Protein AF-A0A4R4PHJ1-F1 (afdb_monomer)

Mean predicted aligned error: 11.11 Å

Foldseek 3Di:
DDDQQDQDQKDDLVSLCVNQVHDSVVSVVCVVVVPLVQDAAPDADPVGGMHGSVRGVVSSVVSNCLVPPAQAADALVLLVVLLVLLVQLLVLLPDVVRPVVSNVVSLVVNCVCVVVLVSHHPDQLSVLSCLQSVLSVDDCPDSVVSSVSSVVSNVSSVVNNVVSVVRDPDPPPPD

Nearest PDB structures (foldseek):
  5tpt-assembly1_B  TM=2.764E-01  e=2.621E+00  Homo sapiens
  5tpt-assembly1_A  TM=2.927E-01  e=3.382E+00  Homo sapiens
  3q7l-assembly1_B  TM=3.434E-01  e=6.238E+00  Homo sapiens
  3umh-assembly1_A  TM=3.337E-01  e=8.050E+00  Homo sapiens

Radius of gyration: 21.19 Å; Cα contacts (8 Å, |Δi|>4): 180; chains: 1; bounding box: 45×60×48 Å

Structure (mmCIF, N/CA/C/O backbone):
data_AF-A0A4R4PHJ1-F1
#
_entry.id   AF-A0A4R4PHJ1-F1
#
loop_
_atom_site.group_PDB
_atom_site.id
_atom_site.type_symbol
_atom_site.label_atom_id
_atom_site.label_alt_id
_atom_site.label_comp_id
_atom_site.label_asym_id
_atom_site.label_entity_id
_atom_site.label_seq_id
_atom_site.pdbx_PDB_ins_code
_atom_site.Cartn_x
_atom_site.Cartn_y
_atom_site.Cartn_z
_atom_site.occupancy
_atom_site.B_iso_or_equiv
_atom_site.auth_seq_id
_atom_site.auth_comp_id
_atom_site.auth_asym_id
_atom_site.auth_atom_id
_atom_site.pdbx_PDB_model_num
ATOM 1 N N . MET A 1 1 ? 24.457 7.424 -19.759 1.00 34.41 1 MET A N 1
ATOM 2 C CA . MET A 1 1 ? 24.159 6.355 -20.739 1.00 34.41 1 MET A CA 1
ATOM 3 C C . MET A 1 1 ? 24.330 5.024 -20.020 1.00 34.41 1 MET A C 1
ATOM 5 O O . MET A 1 1 ? 25.450 4.547 -19.904 1.00 34.41 1 MET A O 1
ATOM 9 N N . GLY A 1 2 ? 23.266 4.514 -19.390 1.00 39.88 2 GLY A N 1
ATOM 10 C CA . GLY A 1 2 ? 23.331 3.259 -18.633 1.00 39.88 2 GLY A CA 1
ATOM 11 C C . GLY A 1 2 ? 23.575 2.091 -19.583 1.00 39.88 2 GLY A C 1
ATOM 12 O O . GLY A 1 2 ? 22.923 2.010 -20.623 1.00 39.88 2 GLY A O 1
ATOM 13 N N . ALA A 1 3 ? 24.547 1.236 -19.264 1.00 44.84 3 ALA A N 1
ATOM 14 C CA . ALA A 1 3 ? 24.883 0.069 -20.066 1.00 44.84 3 ALA A CA 1
ATOM 15 C C . ALA A 1 3 ? 23.624 -0.779 -20.292 1.00 44.84 3 ALA A C 1
ATOM 17 O O . ALA A 1 3 ? 23.015 -1.273 -19.343 1.00 44.84 3 ALA A O 1
ATOM 18 N N . ARG A 1 4 ? 23.213 -0.932 -21.554 1.00 56.34 4 ARG A N 1
ATOM 19 C CA . ARG A 1 4 ? 22.193 -1.907 -21.938 1.00 56.34 4 ARG A CA 1
ATOM 20 C C . ARG A 1 4 ? 22.749 -3.271 -21.536 1.00 56.34 4 ARG A C 1
ATOM 22 O O . ARG A 1 4 ? 23.752 -3.688 -22.106 1.00 56.34 4 ARG A O 1
ATOM 29 N N . ALA A 1 5 ? 22.165 -3.899 -20.514 1.00 64.69 5 ALA A N 1
ATOM 30 C CA . ALA A 1 5 ? 22.606 -5.212 -20.054 1.00 64.69 5 ALA A CA 1
ATOM 31 C C . ALA A 1 5 ? 22.685 -6.155 -21.263 1.00 64.69 5 ALA A C 1
ATOM 33 O O . ALA A 1 5 ? 21.735 -6.223 -22.048 1.00 64.69 5 ALA A O 1
ATOM 34 N N . GLU A 1 6 ? 23.832 -6.811 -21.451 1.00 78.19 6 GLU A N 1
ATOM 35 C CA . GLU A 1 6 ? 24.031 -7.729 -22.570 1.00 78.19 6 GLU A CA 1
ATOM 36 C C . GLU A 1 6 ? 22.943 -8.808 -22.548 1.00 78.19 6 GLU A C 1
ATOM 38 O O . GLU A 1 6 ? 22.677 -9.426 -21.512 1.00 78.19 6 GLU A O 1
ATOM 43 N N . ARG A 1 7 ? 22.290 -8.997 -23.698 1.00 86.00 7 ARG A N 1
ATOM 44 C CA . ARG A 1 7 ? 21.283 -10.042 -23.896 1.00 86.00 7 ARG A CA 1
ATOM 45 C C . ARG A 1 7 ? 21.944 -11.413 -23.811 1.00 86.00 7 ARG A C 1
ATOM 47 O O . ARG A 1 7 ? 23.040 -11.600 -24.341 1.00 86.00 7 ARG A O 1
ATOM 54 N N . LYS A 1 8 ? 21.297 -12.363 -23.135 1.00 89.81 8 LYS A N 1
ATOM 55 C CA . LYS A 1 8 ? 21.873 -13.682 -22.835 1.00 89.81 8 LYS A CA 1
ATOM 56 C C . LYS A 1 8 ? 21.024 -14.790 -23.439 1.00 89.81 8 LYS A C 1
ATOM 58 O O . LYS A 1 8 ? 19.801 -14.739 -23.435 1.00 89.81 8 LYS A O 1
ATOM 63 N N . ALA A 1 9 ? 21.678 -15.857 -23.896 1.00 91.88 9 ALA A N 1
ATOM 64 C CA . ALA A 1 9 ? 20.970 -17.041 -24.383 1.00 91.88 9 ALA A CA 1
ATOM 65 C C . ALA A 1 9 ? 20.122 -17.699 -23.280 1.00 91.88 9 ALA A C 1
ATOM 67 O O . ALA A 1 9 ? 19.031 -18.201 -23.555 1.00 91.88 9 ALA A O 1
ATOM 68 N N . PHE A 1 10 ? 20.608 -17.653 -22.035 1.00 94.69 10 PHE A N 1
ATOM 69 C CA . PHE A 1 10 ? 19.916 -18.173 -20.866 1.00 94.69 10 PHE A CA 1
ATOM 70 C C . PHE A 1 10 ? 20.051 -17.246 -19.663 1.00 94.69 10 PHE A C 1
ATOM 72 O O . PHE A 1 10 ? 21.056 -16.550 -19.500 1.00 94.69 10 PHE A O 1
ATOM 79 N N . TYR A 1 11 ? 19.044 -17.299 -18.802 1.00 96.12 11 TYR A N 1
ATOM 80 C CA . TYR A 1 11 ? 18.954 -16.533 -17.572 1.00 96.12 11 TYR A CA 1
ATOM 81 C C . TYR A 1 11 ? 18.610 -17.457 -16.407 1.00 96.12 11 TYR A C 1
ATOM 83 O O . TYR A 1 11 ? 17.688 -18.263 -16.511 1.00 96.12 11 TYR A O 1
ATOM 91 N N . GLY A 1 12 ? 19.312 -17.310 -15.288 1.00 95.06 12 GLY A N 1
ATOM 92 C CA . GLY A 1 12 ? 18.849 -17.735 -13.975 1.00 95.06 12 GLY A CA 1
ATOM 93 C C . GLY A 1 12 ? 18.378 -16.533 -13.153 1.00 95.06 12 GLY A C 1
ATOM 94 O O . GLY A 1 12 ? 18.331 -15.392 -13.617 1.00 95.06 12 GLY A O 1
ATOM 95 N N . ILE A 1 13 ? 18.046 -16.774 -11.883 1.00 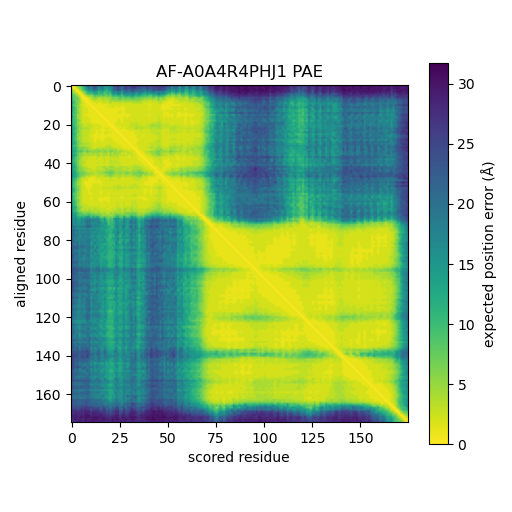94.88 13 ILE A N 1
ATOM 96 C CA . ILE A 1 13 ? 17.586 -15.723 -10.957 1.00 94.88 13 ILE A CA 1
ATOM 97 C C . ILE A 1 13 ? 18.620 -14.598 -10.803 1.00 94.88 13 ILE A C 1
ATOM 99 O O . ILE A 1 13 ? 18.244 -13.433 -10.680 1.00 94.88 13 ILE A O 1
ATOM 103 N N . ALA A 1 14 ? 19.912 -14.938 -10.799 1.00 94.06 14 ALA A N 1
ATOM 104 C CA . ALA A 1 14 ? 20.994 -13.969 -10.677 1.00 94.06 14 ALA A CA 1
ATOM 105 C C . ALA A 1 14 ? 21.034 -13.026 -11.882 1.00 94.06 14 ALA A C 1
ATOM 107 O O . ALA A 1 14 ? 21.040 -11.814 -11.710 1.00 94.06 14 ALA A O 1
ATOM 108 N N . GLU A 1 15 ? 20.980 -13.580 -13.089 1.00 94.81 15 GLU A N 1
ATOM 109 C CA . GLU A 1 15 ? 21.043 -12.814 -14.327 1.00 94.81 15 GLU A CA 1
ATOM 110 C C . GLU A 1 15 ? 19.805 -11.937 -14.515 1.00 94.81 15 GLU A C 1
ATOM 112 O O . GLU A 1 15 ? 19.929 -10.817 -15.002 1.00 94.81 15 GLU A O 1
ATOM 117 N N . ILE A 1 16 ? 18.624 -12.415 -14.107 1.00 93.81 16 ILE A N 1
ATOM 118 C CA . ILE A 1 16 ? 17.392 -11.614 -14.111 1.00 93.81 16 ILE A CA 1
ATOM 119 C C . ILE A 1 16 ? 17.515 -10.448 -13.125 1.00 93.81 16 ILE A C 1
ATOM 121 O O . ILE A 1 16 ? 17.176 -9.314 -13.462 1.00 93.81 16 ILE A O 1
ATOM 125 N N . ALA A 1 17 ? 18.010 -10.715 -11.915 1.00 92.06 17 ALA A N 1
ATOM 126 C CA . ALA A 1 17 ? 18.211 -9.692 -10.896 1.00 92.06 17 ALA A CA 1
ATOM 127 C C . ALA A 1 17 ? 19.202 -8.621 -11.368 1.00 92.06 17 ALA A C 1
ATOM 129 O O . ALA A 1 17 ? 18.893 -7.435 -11.285 1.00 92.06 17 ALA A O 1
ATOM 130 N N . ASP A 1 18 ? 20.330 -9.032 -11.947 1.00 91.81 18 ASP A N 1
ATOM 131 C CA . ASP A 1 18 ? 21.336 -8.122 -12.492 1.00 91.81 18 ASP A CA 1
ATOM 132 C C . ASP A 1 18 ? 20.770 -7.322 -13.679 1.00 91.81 18 ASP A C 1
ATOM 134 O O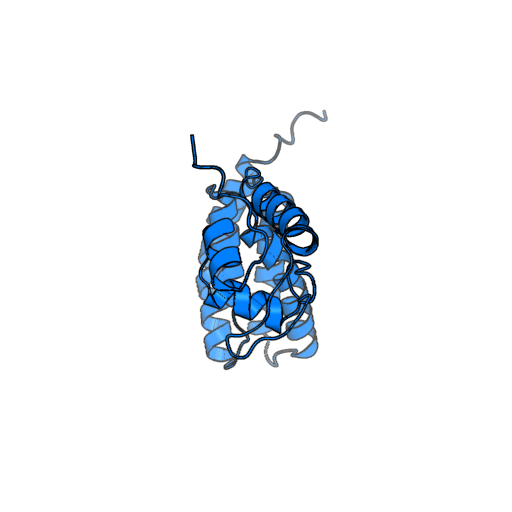 . ASP A 1 18 ? 20.944 -6.105 -13.747 1.00 91.81 18 ASP A O 1
ATOM 138 N N . ALA A 1 19 ? 20.019 -7.967 -14.581 1.00 91.19 19 ALA A N 1
ATOM 139 C CA . ALA A 1 19 ? 19.393 -7.298 -15.720 1.00 91.19 19 ALA A CA 1
ATOM 140 C C . ALA A 1 19 ? 18.376 -6.232 -15.287 1.00 91.19 19 ALA A C 1
ATOM 142 O O . ALA A 1 19 ? 18.274 -5.200 -15.950 1.00 91.19 19 ALA A O 1
ATOM 143 N N . LEU A 1 20 ? 17.645 -6.473 -14.197 1.00 88.44 20 LEU A N 1
ATOM 144 C CA . LEU A 1 20 ? 16.666 -5.545 -13.631 1.00 88.44 20 LEU A CA 1
ATOM 145 C C . LEU A 1 20 ? 17.275 -4.579 -12.598 1.00 88.44 20 LEU A C 1
ATOM 147 O O . LEU A 1 20 ? 16.581 -3.674 -12.147 1.00 88.44 20 LEU A O 1
ATOM 151 N N . GLY A 1 21 ? 18.534 -4.740 -12.184 1.00 87.88 21 GLY A N 1
ATOM 152 C CA . GLY A 1 21 ? 19.101 -3.974 -11.067 1.00 87.88 21 GLY A CA 1
ATOM 153 C C . GLY A 1 21 ? 18.350 -4.201 -9.744 1.00 87.88 21 GLY A C 1
ATOM 154 O O . GLY A 1 21 ? 18.112 -3.259 -8.991 1.00 87.88 21 GLY A O 1
ATOM 155 N N . LEU A 1 22 ? 17.907 -5.435 -9.490 1.00 88.25 22 LEU A N 1
ATOM 156 C CA . LEU A 1 22 ? 17.152 -5.851 -8.305 1.00 88.25 22 LEU A CA 1
ATOM 157 C C . LEU A 1 22 ? 17.954 -6.834 -7.445 1.00 88.25 22 LEU A C 1
ATOM 159 O O . LEU A 1 22 ? 18.958 -7.402 -7.862 1.00 88.25 22 LEU A O 1
ATOM 163 N N . ASN A 1 23 ? 17.472 -7.094 -6.229 1.00 88.81 23 ASN A N 1
ATOM 164 C CA . ASN A 1 23 ? 18.021 -8.146 -5.376 1.00 88.81 23 ASN A CA 1
ATOM 165 C C . ASN A 1 23 ? 17.532 -9.538 -5.833 1.00 88.81 23 ASN A C 1
ATOM 167 O O . ASN A 1 23 ? 16.340 -9.747 -6.065 1.00 88.81 23 ASN A O 1
ATOM 171 N N . ARG A 1 24 ? 18.431 -10.530 -5.869 1.00 91.19 24 ARG A N 1
ATOM 172 C CA . ARG A 1 24 ? 18.131 -11.944 -6.179 1.00 91.19 24 ARG A CA 1
ATOM 173 C C . ARG A 1 24 ? 17.013 -12.534 -5.310 1.00 91.19 24 ARG A C 1
ATOM 175 O O . ARG A 1 24 ? 16.176 -13.292 -5.803 1.00 91.19 24 ARG A O 1
ATOM 182 N N . GLN A 1 25 ? 16.959 -12.170 -4.026 1.00 90.12 25 GLN A N 1
ATOM 183 C CA . GLN A 1 25 ? 15.900 -12.609 -3.107 1.00 90.12 25 GLN A CA 1
ATOM 184 C C . GLN A 1 25 ? 14.518 -12.089 -3.526 1.00 90.12 25 GLN A C 1
ATOM 186 O O . GLN A 1 25 ? 13.527 -12.806 -3.389 1.00 90.12 25 GLN A O 1
ATOM 191 N N . LEU A 1 26 ? 14.453 -10.876 -4.083 1.00 85.62 26 LEU A N 1
ATOM 192 C CA . LEU A 1 26 ? 13.210 -10.283 -4.571 1.00 85.62 26 LEU A CA 1
ATOM 193 C C . LEU A 1 26 ? 12.693 -11.030 -5.804 1.00 85.62 26 LEU A C 1
ATOM 195 O O . LEU A 1 26 ? 11.538 -11.447 -5.818 1.00 85.62 26 LEU A O 1
ATOM 199 N N . VAL A 1 27 ? 13.561 -11.293 -6.786 1.00 89.25 27 VAL A N 1
ATOM 200 C CA . VAL A 1 27 ? 13.204 -12.075 -7.986 1.00 89.25 27 VAL A CA 1
ATOM 201 C C . VAL A 1 27 ? 12.764 -13.497 -7.605 1.00 89.25 27 VAL A C 1
ATOM 203 O O . VAL A 1 27 ? 11.785 -14.022 -8.135 1.00 89.25 27 VAL A O 1
ATOM 206 N N . THR A 1 28 ? 13.416 -14.098 -6.605 1.00 90.31 28 THR A N 1
ATOM 207 C CA . THR A 1 28 ? 13.016 -15.402 -6.047 1.00 90.31 28 THR A CA 1
ATOM 208 C C . THR A 1 28 ? 11.615 -15.349 -5.431 1.00 90.31 28 THR A C 1
ATOM 210 O O . THR A 1 28 ? 10.800 -16.250 -5.643 1.00 90.31 28 THR A O 1
ATOM 213 N N . ALA A 1 29 ? 11.312 -14.292 -4.674 1.00 86.00 29 ALA A N 1
ATOM 214 C CA . ALA A 1 29 ? 9.998 -14.093 -4.077 1.00 86.00 29 ALA A CA 1
ATOM 215 C C . ALA A 1 29 ? 8.914 -13.870 -5.142 1.00 86.00 29 ALA A C 1
ATOM 217 O O . ALA A 1 29 ? 7.825 -14.431 -5.008 1.00 86.00 29 ALA A O 1
ATOM 218 N N . TRP A 1 30 ? 9.212 -13.112 -6.203 1.00 89.56 30 TRP A N 1
ATOM 219 C CA . TRP A 1 30 ? 8.298 -12.904 -7.329 1.00 89.56 30 TRP A CA 1
ATOM 220 C C . TRP A 1 30 ? 7.959 -14.210 -8.032 1.00 89.56 30 TRP A C 1
ATOM 222 O O . TRP A 1 30 ? 6.778 -14.515 -8.191 1.00 89.56 30 TRP A O 1
ATOM 232 N N . ARG A 1 31 ? 8.969 -15.041 -8.326 1.00 89.00 31 ARG A N 1
ATOM 233 C CA . ARG A 1 31 ? 8.753 -16.397 -8.850 1.00 89.00 31 ARG A CA 1
ATOM 234 C C . ARG A 1 31 ? 7.849 -17.206 -7.922 1.00 89.00 31 ARG A C 1
ATOM 236 O O . ARG A 1 31 ? 6.824 -17.723 -8.352 1.00 89.00 31 ARG A O 1
ATOM 243 N N . ARG A 1 32 ? 8.198 -17.300 -6.633 1.00 86.88 32 ARG A N 1
ATOM 244 C CA . ARG A 1 32 ? 7.454 -18.119 -5.657 1.00 86.88 32 ARG A CA 1
ATOM 245 C C . ARG A 1 32 ? 5.988 -17.697 -5.532 1.00 86.88 32 ARG A C 1
ATOM 247 O O . ARG A 1 32 ? 5.133 -18.542 -5.289 1.00 86.88 32 ARG A O 1
ATOM 254 N N . ARG A 1 33 ? 5.706 -16.399 -5.658 1.00 86.25 33 ARG A N 1
ATOM 255 C CA . ARG A 1 33 ? 4.355 -15.831 -5.551 1.00 86.25 33 ARG A CA 1
ATOM 256 C C . ARG A 1 33 ? 3.637 -15.720 -6.897 1.00 86.25 33 ARG A C 1
ATOM 258 O O . ARG A 1 33 ? 2.494 -15.277 -6.901 1.00 86.25 33 ARG A O 1
ATOM 265 N N . ARG A 1 34 ? 4.293 -16.083 -8.009 1.00 82.75 34 ARG A N 1
ATOM 266 C CA . ARG A 1 34 ? 3.836 -15.817 -9.385 1.00 82.75 34 ARG A CA 1
ATOM 267 C C . ARG A 1 34 ? 3.358 -14.373 -9.577 1.00 82.75 34 ARG A C 1
ATOM 269 O O . ARG A 1 34 ? 2.344 -14.117 -10.219 1.00 82.75 34 ARG A O 1
ATOM 276 N N . SER A 1 35 ? 4.062 -13.426 -8.962 1.00 73.50 35 SER A N 1
ATOM 277 C CA . SER A 1 35 ? 3.718 -12.007 -9.042 1.00 73.50 35 SER A CA 1
ATOM 278 C C . SER A 1 35 ? 4.460 -11.324 -10.190 1.00 73.50 35 SER A C 1
ATOM 280 O O . SER A 1 35 ? 5.416 -11.872 -10.738 1.00 73.50 35 SER A O 1
ATOM 282 N N . HIS A 1 36 ? 4.001 -10.128 -10.568 1.00 80.38 36 HIS A N 1
ATOM 283 C CA . HIS A 1 36 ? 4.587 -9.320 -11.649 1.00 80.38 36 HIS A CA 1
ATOM 284 C C . HIS A 1 36 ? 4.615 -10.025 -13.017 1.00 80.38 36 HIS A C 1
ATOM 286 O O . HIS A 1 36 ? 5.399 -9.660 -13.886 1.00 80.38 36 HIS A O 1
ATOM 292 N N . GLY A 1 37 ? 3.773 -11.049 -13.212 1.00 84.31 37 GLY A N 1
ATOM 293 C CA . GLY A 1 37 ? 3.647 -11.758 -14.486 1.00 84.31 37 GLY A CA 1
ATOM 294 C C . GLY A 1 37 ? 4.917 -12.483 -14.933 1.00 84.31 37 GLY A C 1
ATOM 295 O O . GLY A 1 37 ? 5.097 -12.665 -16.134 1.00 84.31 37 GLY A O 1
ATOM 296 N N . ILE A 1 38 ? 5.804 -12.856 -14.000 1.00 90.38 38 ILE A N 1
ATOM 297 C CA . ILE A 1 38 ? 7.035 -13.575 -14.344 1.00 90.38 38 ILE A CA 1
ATOM 298 C C . ILE A 1 38 ? 6.699 -14.896 -15.069 1.00 90.38 38 ILE A C 1
ATOM 300 O O . ILE A 1 38 ? 5.912 -15.687 -14.538 1.00 90.38 38 ILE A O 1
ATOM 304 N N . PRO A 1 39 ? 7.265 -15.152 -16.265 1.00 92.56 39 PRO A N 1
ATOM 305 C CA . PRO A 1 39 ? 7.062 -16.403 -16.988 1.00 92.56 39 PRO A CA 1
ATOM 306 C C . PRO A 1 39 ? 7.535 -17.621 -16.188 1.00 92.56 39 PRO A C 1
ATOM 308 O O . PRO A 1 39 ? 8.514 -17.547 -15.439 1.00 92.56 39 PRO A O 1
ATOM 311 N N . GLU A 1 40 ? 6.887 -18.769 -16.390 1.00 93.00 40 GLU A N 1
ATOM 312 C CA . GLU A 1 40 ? 7.399 -20.049 -15.884 1.00 93.00 40 GLU A CA 1
ATOM 313 C C . GLU A 1 40 ? 8.764 -20.369 -16.534 1.00 93.00 40 GLU A C 1
ATOM 315 O O . GLU A 1 40 ? 9.005 -19.973 -17.679 1.00 93.00 40 GLU A O 1
ATOM 320 N N . PRO A 1 41 ? 9.686 -21.034 -15.815 1.00 94.81 41 PRO A N 1
ATOM 321 C CA . PRO A 1 41 ? 10.998 -21.375 -16.350 1.00 94.81 41 PRO A CA 1
ATOM 322 C C . PRO A 1 41 ? 10.907 -22.417 -17.464 1.00 94.81 41 PRO A C 1
ATOM 324 O O . PRO A 1 41 ? 10.115 -23.355 -17.397 1.00 94.81 41 PRO A O 1
ATOM 327 N N . ASP A 1 42 ? 11.781 -22.283 -18.462 1.00 95.31 42 ASP A N 1
ATOM 328 C CA . ASP A 1 42 ? 11.914 -23.245 -19.561 1.00 95.31 42 ASP A CA 1
ATOM 329 C C . ASP A 1 42 ? 12.556 -24.571 -19.101 1.00 95.31 42 ASP A C 1
ATOM 331 O O . ASP A 1 42 ? 12.495 -25.574 -19.814 1.00 95.31 42 ASP A O 1
ATOM 335 N N . GLY A 1 43 ? 13.183 -24.589 -17.919 1.00 93.94 43 GLY A N 1
ATOM 336 C CA . GLY A 1 43 ? 13.701 -25.795 -17.280 1.00 93.94 43 GLY A CA 1
ATOM 337 C C . GLY A 1 43 ? 14.144 -25.578 -15.831 1.00 93.94 43 GLY A C 1
ATOM 338 O O . GLY A 1 43 ? 14.241 -24.452 -15.345 1.00 93.94 43 GLY A O 1
ATOM 339 N N . GLU A 1 44 ? 14.457 -26.673 -15.142 1.00 94.19 44 GLU A N 1
ATOM 340 C CA . GLU A 1 44 ? 15.021 -26.661 -13.790 1.00 94.19 44 GLU A CA 1
ATOM 341 C C . GLU A 1 44 ? 16.352 -27.428 -13.809 1.00 94.19 44 GLU A C 1
ATOM 343 O O . GLU A 1 44 ? 16.407 -28.582 -14.239 1.00 94.19 44 GLU A O 1
ATOM 348 N N . LEU A 1 45 ? 17.434 -26.771 -13.391 1.00 90.88 45 LEU A N 1
ATOM 349 C CA . LEU A 1 45 ? 18.773 -27.349 -13.280 1.00 90.88 45 LEU A CA 1
ATOM 350 C C . LEU A 1 45 ? 19.116 -27.611 -11.811 1.00 90.88 45 LEU A C 1
ATOM 352 O O . LEU A 1 45 ? 18.481 -27.078 -10.904 1.00 90.88 45 LEU A O 1
ATOM 356 N N . SER A 1 46 ? 20.198 -28.349 -11.556 1.00 86.69 46 SER A N 1
ATOM 357 C CA . SER A 1 46 ? 20.717 -28.555 -10.192 1.00 86.69 46 SER A CA 1
ATOM 358 C C . SER A 1 46 ? 21.063 -27.245 -9.467 1.00 86.69 46 SER A C 1
ATOM 360 O O . SER A 1 46 ? 21.093 -27.208 -8.241 1.00 86.69 46 SER A O 1
ATOM 362 N N . SER A 1 47 ? 21.332 -26.173 -10.216 1.00 82.50 47 SER A N 1
ATOM 363 C CA . SER A 1 47 ? 21.610 -24.825 -9.711 1.00 82.50 47 SER A CA 1
ATOM 364 C C . SER A 1 47 ? 20.368 -23.926 -9.601 1.00 82.50 47 SER A C 1
ATOM 366 O O . SER A 1 47 ? 20.491 -22.798 -9.121 1.00 82.50 47 SER A O 1
ATOM 368 N N . GLY A 1 48 ? 19.189 -24.397 -10.021 1.00 90.81 48 GLY A N 1
ATOM 369 C CA . GLY A 1 48 ? 17.921 -23.668 -9.964 1.00 90.81 48 GLY A CA 1
ATOM 370 C C . GLY A 1 48 ? 17.232 -23.488 -11.326 1.00 90.81 48 GLY A C 1
ATOM 371 O O . GLY A 1 48 ? 17.630 -24.104 -12.320 1.00 90.81 48 GLY A O 1
ATOM 372 N N . PRO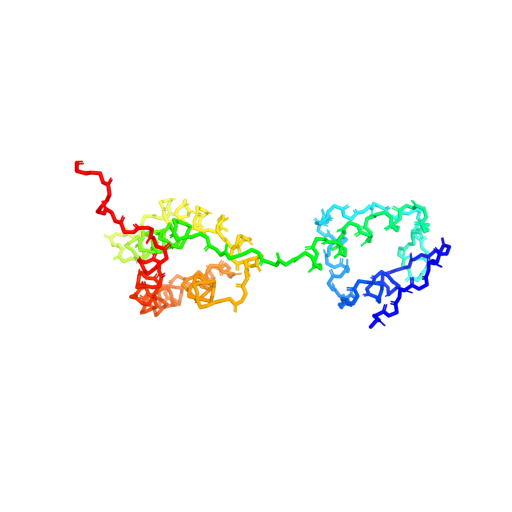 A 1 49 ? 16.192 -22.637 -11.387 1.00 95.12 49 PRO A N 1
ATOM 373 C CA . PRO A 1 49 ? 15.378 -22.464 -12.583 1.00 95.12 49 PRO A CA 1
ATOM 374 C C . PRO A 1 49 ? 16.146 -21.718 -13.670 1.00 95.12 49 PRO A C 1
ATOM 376 O O . PRO A 1 49 ? 16.912 -20.792 -13.379 1.00 95.12 49 PRO A O 1
ATOM 379 N N . ILE A 1 50 ? 15.892 -22.092 -14.920 1.00 96.25 50 ILE A N 1
ATOM 380 C CA . ILE A 1 50 ? 16.511 -21.482 -16.092 1.00 96.25 50 ILE A CA 1
ATOM 381 C C . ILE A 1 50 ? 15.455 -21.072 -17.119 1.00 96.25 50 ILE A C 1
ATOM 383 O O . ILE A 1 50 ? 14.503 -21.804 -17.388 1.00 96.25 50 ILE A O 1
ATOM 387 N N . TRP A 1 51 ? 15.657 -19.901 -17.715 1.00 96.81 51 TRP A N 1
ATOM 388 C CA . TRP A 1 51 ? 14.867 -19.382 -18.826 1.00 96.81 51 TRP A CA 1
ATOM 389 C C . TRP A 1 51 ? 15.744 -19.205 -20.058 1.00 96.81 51 TRP A C 1
ATOM 391 O O . TRP A 1 51 ? 16.915 -18.837 -19.953 1.00 96.81 51 TRP A O 1
ATOM 401 N N . ARG A 1 52 ? 15.165 -19.406 -21.236 1.00 96.62 52 ARG A N 1
ATOM 402 C CA . ARG A 1 52 ? 15.730 -18.963 -22.510 1.00 96.62 52 ARG A CA 1
ATOM 403 C C . ARG A 1 52 ? 15.567 -17.452 -22.617 1.00 96.62 52 ARG A C 1
ATOM 405 O O . ARG A 1 52 ? 14.528 -16.912 -22.237 1.00 96.62 52 ARG A O 1
ATOM 412 N N . GLY A 1 53 ? 16.552 -16.776 -23.205 1.00 95.56 53 GLY A N 1
ATOM 413 C CA . GLY A 1 53 ? 16.481 -15.332 -23.458 1.00 95.56 53 GLY A CA 1
ATOM 414 C C . GLY A 1 53 ? 15.203 -14.937 -24.201 1.00 95.56 53 GLY A C 1
ATOM 415 O O . GLY A 1 53 ? 14.503 -14.020 -23.789 1.00 95.56 53 GLY A O 1
ATOM 416 N N . THR A 1 54 ? 14.800 -15.722 -25.203 1.00 94.56 54 THR A N 1
ATOM 417 C CA . THR A 1 54 ? 13.560 -15.503 -25.970 1.00 94.56 54 THR A CA 1
ATOM 418 C C . THR A 1 54 ? 12.283 -15.516 -25.128 1.00 94.56 54 THR A C 1
ATOM 420 O O . THR A 1 54 ? 11.304 -14.890 -25.520 1.00 94.56 54 THR A O 1
ATOM 423 N N . THR A 1 55 ? 12.279 -16.227 -23.998 1.00 94.56 55 THR A N 1
ATOM 424 C CA . THR A 1 55 ? 11.126 -16.339 -23.095 1.00 94.56 55 THR A CA 1
ATOM 425 C C . THR A 1 55 ? 11.097 -15.178 -22.103 1.00 94.56 55 THR A C 1
ATOM 427 O O . THR A 1 55 ? 10.047 -14.582 -21.869 1.00 94.56 55 THR A O 1
ATOM 430 N N . ILE A 1 56 ? 12.248 -14.842 -21.514 1.00 95.50 56 ILE A N 1
ATOM 431 C CA . ILE A 1 56 ? 12.311 -13.930 -20.365 1.00 95.50 56 ILE A CA 1
ATOM 432 C C . ILE A 1 56 ? 12.656 -12.485 -20.733 1.00 95.50 56 ILE A C 1
ATOM 434 O O . ILE A 1 56 ? 12.217 -11.571 -20.040 1.00 95.50 56 ILE A O 1
ATOM 438 N N . GLU A 1 57 ? 13.401 -12.242 -21.815 1.00 94.81 57 GLU A N 1
ATOM 439 C CA . GLU A 1 57 ? 13.818 -10.889 -22.205 1.00 94.81 57 GLU A CA 1
ATOM 440 C C . GLU A 1 57 ? 12.641 -9.950 -22.511 1.00 94.81 57 GLU A C 1
ATOM 442 O O . GLU A 1 57 ? 12.683 -8.823 -22.021 1.00 94.81 57 GLU A O 1
ATOM 447 N N . PRO A 1 58 ? 11.563 -10.365 -23.216 1.00 93.88 58 PRO A N 1
ATOM 448 C CA . PRO A 1 58 ? 10.401 -9.496 -23.412 1.00 93.88 58 PRO A CA 1
ATOM 449 C C . PRO A 1 58 ? 9.771 -9.053 -22.087 1.00 93.88 58 PRO A C 1
ATOM 451 O O . PRO A 1 58 ? 9.392 -7.896 -21.929 1.00 93.88 58 PRO A O 1
ATOM 454 N N . TRP A 1 59 ? 9.702 -9.960 -21.108 1.00 93.38 59 TRP A N 1
ATOM 455 C CA . TRP A 1 59 ? 9.210 -9.639 -19.771 1.00 93.38 59 TRP A CA 1
ATOM 456 C C . TRP A 1 59 ? 10.172 -8.710 -19.017 1.00 93.38 59 TRP A C 1
ATOM 458 O O . TRP A 1 59 ? 9.723 -7.737 -18.417 1.00 93.38 59 TRP A O 1
ATOM 468 N N . ILE A 1 60 ? 11.489 -8.945 -19.095 1.00 92.62 60 ILE A N 1
ATOM 469 C CA . ILE A 1 60 ? 12.507 -8.050 -18.516 1.00 92.62 60 ILE A CA 1
ATOM 470 C C . ILE A 1 60 ? 12.382 -6.641 -19.104 1.00 92.62 60 ILE A C 1
ATOM 472 O O . ILE A 1 60 ? 12.448 -5.669 -18.355 1.00 92.62 60 ILE A O 1
ATOM 476 N N . ASP A 1 61 ? 12.206 -6.524 -20.421 1.00 90.88 61 ASP A N 1
ATOM 477 C CA . ASP A 1 61 ? 12.062 -5.243 -21.114 1.00 90.88 61 ASP A CA 1
ATOM 478 C C . ASP A 1 61 ? 10.787 -4.514 -20.644 1.00 90.88 61 ASP A C 1
ATOM 480 O O . ASP A 1 61 ? 10.850 -3.327 -20.315 1.00 90.88 61 ASP A O 1
ATOM 484 N N . VAL A 1 62 ? 9.661 -5.225 -20.500 1.00 86.50 62 VAL A N 1
ATOM 485 C CA . VAL A 1 62 ? 8.412 -4.665 -19.950 1.00 86.50 62 VAL A CA 1
ATOM 486 C C . VAL A 1 62 ? 8.599 -4.198 -18.506 1.00 86.50 62 VAL A C 1
ATOM 488 O O . VAL A 1 62 ? 8.330 -3.036 -18.211 1.00 86.50 62 VAL A O 1
ATOM 491 N N . VAL A 1 63 ? 9.108 -5.051 -17.614 1.00 86.38 63 VAL A N 1
ATOM 492 C CA . VAL A 1 63 ? 9.312 -4.704 -16.195 1.00 86.38 63 VAL A CA 1
ATOM 493 C C . VAL A 1 63 ? 10.289 -3.543 -16.040 1.00 86.38 63 VAL A C 1
ATOM 495 O O . VAL A 1 63 ? 10.076 -2.659 -15.211 1.00 86.38 63 VAL A O 1
ATOM 498 N N . ARG A 1 64 ? 11.352 -3.505 -16.847 1.00 85.75 64 ARG A N 1
ATOM 499 C CA . ARG A 1 64 ? 12.291 -2.382 -16.867 1.00 85.75 64 ARG A CA 1
ATOM 500 C C . ARG A 1 64 ? 11.593 -1.103 -17.315 1.00 85.75 64 ARG A C 1
ATOM 502 O O . ARG A 1 64 ? 11.693 -0.106 -16.620 1.00 85.75 64 ARG A O 1
ATOM 509 N N . SER A 1 65 ? 10.837 -1.145 -18.412 1.00 80.94 65 SER A N 1
ATOM 510 C CA . SER A 1 65 ? 10.116 0.030 -18.916 1.00 80.94 65 SER A CA 1
ATOM 511 C C . SER A 1 65 ? 9.075 0.563 -17.927 1.00 80.94 65 SER A C 1
ATOM 513 O O . SER A 1 65 ? 8.937 1.773 -17.789 1.00 80.94 65 SER A O 1
ATOM 515 N N . GLN A 1 66 ? 8.390 -0.314 -17.189 1.00 76.94 66 GLN A N 1
ATOM 516 C CA . GLN A 1 66 ? 7.456 0.074 -16.130 1.00 76.94 66 GLN A CA 1
ATOM 517 C C . GLN A 1 66 ? 8.168 0.748 -14.955 1.00 76.94 66 GLN A C 1
ATOM 519 O O . GLN A 1 66 ? 7.646 1.704 -14.399 1.00 76.94 66 GLN A O 1
ATOM 524 N N . ARG A 1 67 ? 9.370 0.284 -14.598 1.00 75.44 67 ARG A N 1
ATOM 525 C CA . ARG A 1 67 ? 10.171 0.872 -13.513 1.00 75.44 67 ARG A CA 1
ATOM 526 C C . ARG A 1 67 ? 10.888 2.159 -13.903 1.00 75.44 67 ARG A C 1
ATOM 528 O O . ARG A 1 67 ? 11.067 3.024 -13.056 1.00 75.44 67 ARG A O 1
ATOM 535 N N . ASP A 1 68 ? 11.313 2.257 -15.157 1.00 72.12 68 ASP A N 1
ATOM 536 C CA . ASP A 1 68 ? 11.976 3.439 -15.710 1.00 72.12 68 ASP A CA 1
ATOM 537 C C . ASP A 1 68 ? 10.958 4.499 -16.164 1.00 72.12 68 ASP A C 1
ATOM 539 O O . ASP A 1 68 ? 11.333 5.641 -16.438 1.00 72.12 68 ASP A O 1
ATOM 543 N N . SER A 1 69 ? 9.670 4.142 -16.247 1.00 66.88 69 SER A N 1
ATOM 544 C CA . SER A 1 69 ? 8.603 5.119 -16.443 1.00 66.88 69 SER A CA 1
ATOM 545 C C . SER A 1 69 ? 8.580 6.067 -15.246 1.00 66.88 69 SER A C 1
ATOM 547 O O . SER A 1 69 ? 8.638 5.602 -14.106 1.00 66.88 69 SER A O 1
ATOM 549 N N . PRO A 1 70 ? 8.501 7.390 -15.471 1.00 66.25 70 PRO A N 1
ATOM 550 C CA . PRO A 1 70 ? 8.412 8.331 -14.370 1.00 66.25 70 PRO A CA 1
ATOM 551 C C . PRO A 1 70 ? 7.172 7.987 -13.546 1.00 66.25 70 PRO A C 1
ATOM 553 O O . PRO A 1 70 ? 6.056 7.972 -14.072 1.00 66.25 70 PRO A O 1
ATOM 556 N N . ALA A 1 71 ? 7.391 7.679 -12.267 1.00 75.00 71 ALA A N 1
ATOM 557 C CA . ALA A 1 71 ? 6.316 7.491 -11.309 1.00 75.00 71 ALA A CA 1
ATOM 558 C C . ALA A 1 71 ? 5.394 8.712 -11.377 1.00 75.00 71 ALA A C 1
ATOM 560 O O . ALA A 1 71 ? 5.864 9.854 -11.398 1.00 75.00 71 ALA A O 1
ATOM 561 N N . GLN A 1 72 ? 4.092 8.471 -11.490 1.00 80.56 72 GLN A N 1
ATOM 562 C CA . GLN A 1 72 ? 3.138 9.562 -11.624 1.00 80.56 72 GLN A CA 1
ATOM 563 C C . GLN A 1 72 ? 2.844 10.164 -10.246 1.00 80.56 72 GLN A C 1
ATOM 565 O O . GLN A 1 72 ? 2.792 9.419 -9.260 1.00 80.56 72 GLN A O 1
ATOM 570 N N . PRO A 1 73 ? 2.657 11.493 -10.154 1.00 86.81 73 PRO A N 1
ATOM 571 C CA . PRO A 1 73 ? 2.147 12.118 -8.944 1.00 86.81 73 PRO A CA 1
ATOM 572 C C . PRO A 1 73 ? 0.834 11.465 -8.527 1.00 86.81 73 PRO A C 1
ATOM 574 O O . PRO A 1 73 ? 0.009 11.107 -9.374 1.00 86.81 73 PRO A O 1
ATOM 577 N N . ILE A 1 74 ? 0.632 11.308 -7.222 1.00 89.38 74 ILE A N 1
ATOM 578 C CA . ILE A 1 74 ? -0.652 10.820 -6.729 1.00 89.38 74 ILE A CA 1
ATOM 579 C C . ILE A 1 74 ? -1.708 11.912 -6.916 1.00 89.38 74 ILE A C 1
ATOM 581 O O . ILE A 1 74 ? -1.429 13.093 -6.708 1.00 89.38 74 ILE A O 1
ATOM 585 N N . SER A 1 75 ? -2.925 11.537 -7.310 1.00 90.81 75 SER A N 1
ATOM 586 C CA . SER A 1 75 ? -3.986 12.531 -7.457 1.00 90.81 75 SER A CA 1
ATOM 587 C C . SER A 1 75 ? -4.475 13.017 -6.079 1.00 90.81 75 SER A C 1
ATOM 589 O O . SER A 1 75 ? -4.505 12.227 -5.122 1.00 90.81 75 SER A O 1
ATOM 591 N N . PRO A 1 76 ? -4.909 14.284 -5.954 1.00 91.94 76 PRO A N 1
ATOM 592 C CA . PRO A 1 76 ? -5.468 14.812 -4.707 1.00 91.94 76 PRO A CA 1
ATOM 593 C C . PRO A 1 76 ? -6.676 14.009 -4.214 1.00 91.94 76 PRO A C 1
ATOM 595 O O . PRO A 1 76 ? -6.848 13.787 -3.015 1.00 91.94 76 PRO A O 1
ATOM 598 N N . GLU A 1 77 ? -7.499 13.496 -5.129 1.00 92.38 77 GLU A N 1
ATOM 599 C CA . GLU A 1 77 ? -8.670 12.683 -4.800 1.00 92.38 77 GLU A CA 1
ATOM 600 C C . GLU A 1 77 ? -8.277 11.361 -4.140 1.00 92.38 77 GLU A C 1
ATOM 602 O O . GLU A 1 77 ? -8.916 10.947 -3.167 1.00 92.38 77 GLU A O 1
ATOM 607 N N . VAL A 1 78 ? -7.216 10.713 -4.637 1.00 92.81 78 VAL A N 1
ATOM 608 C CA . VAL A 1 78 ? -6.670 9.484 -4.048 1.00 92.81 78 VAL A CA 1
ATOM 609 C C . VAL A 1 78 ? -6.081 9.774 -2.671 1.00 92.81 78 VAL A C 1
ATOM 611 O O . VAL A 1 78 ? -6.319 9.004 -1.736 1.00 92.81 78 VAL A O 1
ATOM 614 N N . ALA A 1 79 ? -5.382 10.900 -2.504 1.00 95.06 79 ALA A N 1
ATOM 615 C CA . ALA A 1 79 ? -4.866 11.308 -1.202 1.00 95.06 79 ALA A CA 1
ATOM 616 C C . ALA A 1 79 ? -6.004 11.490 -0.182 1.00 95.06 79 ALA A C 1
ATOM 618 O O . ALA A 1 79 ? -6.002 10.866 0.884 1.00 95.06 79 ALA A O 1
ATOM 619 N N . LEU A 1 80 ? -7.047 12.247 -0.534 1.00 96.19 80 LEU A N 1
ATOM 620 C CA . LEU A 1 80 ? -8.225 12.432 0.320 1.00 96.19 80 LEU A CA 1
ATOM 621 C C . LEU A 1 80 ? -8.970 11.112 0.578 1.00 96.19 80 LEU A C 1
ATOM 623 O O . LEU A 1 80 ? -9.501 10.890 1.671 1.00 96.19 80 LEU A O 1
ATOM 627 N N . GLN A 1 81 ? -9.005 10.202 -0.399 1.00 97.19 81 GLN A N 1
ATOM 628 C CA . GLN A 1 81 ? -9.558 8.862 -0.219 1.00 97.19 81 GLN A CA 1
ATOM 629 C C . GLN A 1 81 ? -8.758 8.048 0.807 1.00 97.19 81 GLN A C 1
ATOM 631 O O . GLN A 1 81 ? -9.379 7.394 1.651 1.00 97.19 81 GLN A O 1
ATOM 636 N N . ALA A 1 82 ? -7.424 8.118 0.784 1.00 96.38 82 ALA A N 1
ATOM 637 C CA . ALA A 1 82 ? -6.560 7.493 1.785 1.00 96.38 82 ALA A CA 1
ATOM 638 C C . ALA A 1 82 ? -6.851 8.041 3.186 1.00 96.38 82 ALA A C 1
ATOM 640 O O . ALA A 1 82 ? -7.100 7.260 4.109 1.00 96.38 82 ALA A O 1
ATOM 641 N N . GLY A 1 83 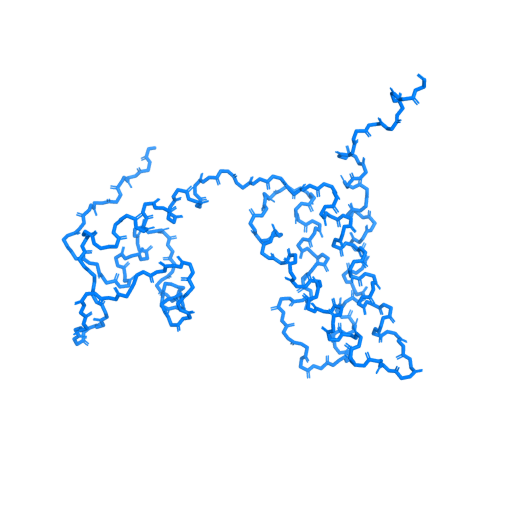? -6.941 9.369 3.320 1.00 96.94 83 GLY A N 1
ATOM 642 C CA . GLY A 1 83 ? -7.282 10.021 4.583 1.00 96.94 83 GLY A CA 1
ATOM 643 C C . GLY A 1 83 ? -8.636 9.567 5.141 1.00 96.94 83 GLY A C 1
ATOM 644 O O . GLY A 1 83 ? -8.723 9.100 6.279 1.00 96.94 83 GLY A O 1
ATOM 645 N N . ARG A 1 84 ? -9.698 9.592 4.320 1.00 98.00 84 ARG A N 1
ATOM 646 C CA . ARG A 1 84 ? -11.040 9.124 4.725 1.00 98.00 84 ARG A CA 1
ATOM 647 C C . ARG A 1 84 ? -11.054 7.651 5.135 1.00 98.00 84 ARG A C 1
ATOM 649 O O . ARG A 1 84 ? -11.690 7.299 6.131 1.00 98.00 84 ARG A O 1
ATOM 656 N N . ARG A 1 85 ? -10.380 6.776 4.378 1.00 98.00 85 ARG A N 1
ATOM 657 C CA . ARG A 1 85 ? -10.318 5.338 4.692 1.00 98.00 85 ARG A CA 1
ATOM 658 C C . ARG A 1 85 ? -9.578 5.098 6.012 1.00 98.00 85 ARG A C 1
ATOM 660 O O . ARG A 1 85 ? -10.052 4.302 6.822 1.00 98.00 85 ARG A O 1
ATOM 667 N N . MET A 1 86 ? -8.497 5.830 6.284 1.00 97.81 86 MET A N 1
ATOM 668 C CA . MET A 1 86 ? -7.776 5.734 7.559 1.00 97.81 86 MET A CA 1
ATOM 669 C C . MET A 1 86 ? -8.577 6.265 8.750 1.00 97.81 86 MET A C 1
ATOM 671 O O . MET A 1 86 ? -8.603 5.610 9.792 1.00 97.81 86 MET A O 1
ATOM 675 N N . LEU A 1 87 ? -9.314 7.368 8.590 1.00 98.19 87 LEU A N 1
ATOM 676 C CA . LEU A 1 87 ? -10.249 7.853 9.615 1.00 98.19 87 LEU A CA 1
ATOM 677 C C . LEU A 1 87 ? -11.330 6.816 9.943 1.00 98.19 87 LEU A C 1
ATOM 679 O O . LEU A 1 87 ? -11.638 6.592 11.113 1.00 98.19 87 LEU A O 1
ATOM 683 N N . ARG A 1 88 ? -11.873 6.129 8.930 1.00 98.12 88 ARG A N 1
ATOM 684 C CA . ARG A 1 88 ? -12.853 5.050 9.131 1.00 98.12 88 ARG A CA 1
ATOM 685 C C . ARG A 1 88 ? -12.259 3.872 9.906 1.00 98.12 88 ARG A C 1
ATOM 687 O O . ARG A 1 88 ? -12.901 3.367 10.827 1.00 98.12 88 ARG A O 1
ATOM 694 N N . VAL A 1 89 ? -11.038 3.452 9.567 1.00 97.56 89 VAL A N 1
ATOM 695 C CA . VAL A 1 89 ? -10.317 2.402 10.307 1.00 97.56 89 VAL A CA 1
ATOM 696 C C . VAL A 1 89 ? -10.102 2.824 11.762 1.00 97.56 89 VAL A C 1
ATOM 698 O O . VAL A 1 89 ? -10.371 2.037 12.669 1.00 97.56 89 VAL A O 1
ATOM 701 N N . ALA A 1 90 ? -9.666 4.062 12.000 1.00 97.50 90 ALA A N 1
ATOM 702 C CA . ALA A 1 90 ? -9.464 4.588 13.345 1.00 97.50 90 ALA A CA 1
ATOM 703 C C . ALA A 1 90 ? -10.763 4.624 14.159 1.00 97.50 90 ALA A C 1
ATOM 705 O O . ALA A 1 90 ? -10.776 4.148 15.293 1.00 97.50 90 ALA A O 1
ATOM 706 N N . ALA A 1 91 ? -11.859 5.108 13.567 1.00 98.00 91 ALA A N 1
ATOM 707 C CA . ALA A 1 91 ? -13.170 5.135 14.208 1.00 98.00 91 ALA A CA 1
ATOM 708 C C . ALA A 1 91 ? -13.604 3.730 14.655 1.00 98.00 91 ALA A C 1
ATOM 710 O O . ALA A 1 91 ? -13.927 3.532 15.821 1.00 98.00 91 ALA A O 1
ATOM 711 N N . LEU A 1 92 ? -13.505 2.732 13.768 1.00 97.62 92 LEU A N 1
ATOM 712 C CA . LEU A 1 92 ? -13.846 1.337 14.080 1.00 97.62 92 LEU A CA 1
ATOM 713 C C . LEU A 1 92 ? -12.939 0.728 15.157 1.00 97.62 92 LEU A C 1
ATOM 715 O O . LEU A 1 92 ? -13.383 -0.099 15.953 1.00 97.62 92 LEU A O 1
ATOM 719 N N . LEU A 1 93 ? -11.663 1.118 15.198 1.00 96.19 93 LEU A N 1
ATOM 720 C CA . LEU A 1 93 ? -10.735 0.668 16.233 1.00 96.19 93 LEU A CA 1
ATOM 721 C C . LEU A 1 93 ? -11.047 1.261 17.605 1.00 96.19 93 LEU A C 1
ATOM 723 O O . LEU A 1 93 ? -10.642 0.648 18.590 1.00 96.19 93 LEU A O 1
ATOM 727 N N . LEU A 1 94 ? -11.712 2.413 17.681 1.00 96.00 94 LEU A N 1
ATOM 728 C CA . LEU A 1 94 ? -12.097 3.079 18.929 1.00 96.00 94 LEU A CA 1
ATOM 729 C C . LEU A 1 94 ? -13.443 2.591 19.488 1.00 96.00 94 LEU A C 1
ATOM 731 O O . LEU A 1 94 ? -13.793 2.949 20.606 1.00 96.00 94 LEU A O 1
ATOM 735 N N . GLU A 1 95 ? -14.184 1.769 18.746 1.00 96.06 95 GLU A N 1
ATOM 736 C CA . GLU A 1 95 ? -15.477 1.250 19.191 1.00 96.06 95 GLU A CA 1
ATOM 737 C C . GLU A 1 95 ? -15.372 0.230 20.325 1.00 96.06 95 GLU A C 1
ATOM 739 O O . GLU A 1 95 ? -14.459 -0.602 20.376 1.00 96.06 95 GLU A O 1
ATOM 744 N N . GLU A 1 96 ? -16.393 0.243 21.184 1.00 93.00 96 GLU A N 1
ATOM 745 C CA . GLU A 1 96 ? -16.584 -0.720 22.262 1.00 93.00 96 GLU A CA 1
ATOM 746 C C . GLU A 1 96 ? -18.012 -1.300 22.193 1.00 93.00 96 GLU A C 1
ATOM 748 O O . GLU A 1 96 ? -18.974 -0.586 22.479 1.00 93.00 96 GLU A O 1
ATOM 753 N N . PRO A 1 97 ? -18.187 -2.578 21.794 1.00 92.12 97 PRO A N 1
ATOM 754 C CA . PRO A 1 97 ? -17.167 -3.525 21.331 1.00 92.12 97 PRO A CA 1
ATOM 755 C C . PRO A 1 97 ? -16.696 -3.248 19.891 1.00 92.12 97 PRO A C 1
ATOM 757 O O . PRO A 1 97 ? -17.468 -2.800 19.045 1.00 92.12 97 PRO A O 1
ATOM 760 N N . ILE A 1 98 ? -15.448 -3.615 19.579 1.00 94.19 98 ILE A N 1
ATOM 761 C CA . ILE A 1 98 ? -14.911 -3.519 18.212 1.00 94.19 98 ILE A CA 1
ATOM 762 C C . ILE A 1 98 ? -15.724 -4.416 17.273 1.00 94.19 98 ILE A C 1
ATOM 764 O O . ILE A 1 98 ? -15.747 -5.644 17.411 1.00 94.19 98 ILE A O 1
ATOM 768 N N . ARG A 1 99 ? -16.331 -3.816 16.247 1.00 95.44 99 ARG A N 1
ATOM 769 C CA . ARG A 1 99 ? -17.085 -4.538 15.214 1.00 95.44 99 ARG A CA 1
ATOM 770 C C . ARG A 1 99 ? -16.139 -5.162 14.183 1.00 95.44 99 ARG A C 1
ATOM 772 O O . ARG A 1 99 ? -15.950 -4.628 13.092 1.00 95.44 99 ARG A O 1
ATOM 779 N N . LEU A 1 100 ? -15.568 -6.326 14.515 1.00 93.19 100 LEU A N 1
ATOM 780 C CA . LEU A 1 100 ? -14.518 -7.000 13.726 1.00 93.19 100 LEU A CA 1
ATOM 781 C C . LEU A 1 100 ? -14.847 -7.154 12.235 1.00 93.19 100 LEU A C 1
ATOM 783 O O . LEU A 1 100 ? -13.983 -6.908 11.404 1.00 93.19 100 LEU A O 1
ATOM 787 N N . LYS A 1 101 ? -16.092 -7.492 11.876 1.00 95.94 101 LYS A N 1
ATOM 788 C CA . LYS A 1 101 ? -16.501 -7.627 10.467 1.00 95.94 101 LYS A CA 1
ATOM 789 C C . LYS A 1 101 ? -16.347 -6.313 9.688 1.00 95.94 101 LYS A C 1
ATOM 791 O O . LYS A 1 101 ? -15.830 -6.320 8.575 1.00 95.94 101 LYS A O 1
ATOM 796 N N . LEU A 1 102 ? -16.773 -5.197 10.283 1.00 97.19 102 LEU A N 1
ATOM 797 C CA . LEU A 1 102 ? -16.657 -3.871 9.671 1.00 97.19 102 LEU A CA 1
ATOM 798 C C . LEU A 1 102 ? -15.201 -3.406 9.637 1.00 97.19 102 LEU A C 1
ATOM 800 O O . LEU A 1 102 ? -14.778 -2.818 8.645 1.00 97.19 102 LEU A O 1
ATOM 804 N N . LEU A 1 103 ? -14.427 -3.707 10.685 1.00 95.88 103 LEU A N 1
ATOM 805 C CA . LEU A 1 103 ? -12.995 -3.422 10.720 1.00 95.88 103 LEU A CA 1
ATOM 806 C C . LEU A 1 103 ? -12.251 -4.173 9.610 1.00 95.88 103 LEU A C 1
ATOM 808 O O . LEU A 1 103 ? -11.512 -3.551 8.856 1.00 95.88 103 LEU A O 1
ATOM 812 N N . SER A 1 104 ? -12.475 -5.481 9.463 1.00 94.31 104 SER A N 1
ATOM 813 C CA . SER A 1 104 ? -11.861 -6.287 8.402 1.00 94.31 104 SER A CA 1
ATOM 814 C C . SER A 1 104 ? -12.203 -5.760 7.010 1.00 94.31 104 SER A C 1
ATOM 816 O O . SER A 1 104 ? -11.311 -5.645 6.173 1.00 94.31 104 SER A O 1
ATOM 818 N N . GLN A 1 105 ? -13.464 -5.387 6.777 1.00 96.56 105 GLN A N 1
ATOM 819 C CA . GLN A 1 105 ? -13.881 -4.771 5.519 1.00 96.56 105 GLN A CA 1
ATOM 820 C C . GLN A 1 105 ? -13.160 -3.435 5.279 1.00 96.56 105 GLN A C 1
ATOM 822 O O . GLN A 1 105 ? -12.560 -3.241 4.227 1.00 96.56 105 GLN A O 1
ATOM 827 N N . SER A 1 106 ? -13.160 -2.537 6.268 1.00 97.00 106 SER A N 1
ATOM 828 C CA . SER A 1 106 ? -12.516 -1.224 6.145 1.00 97.00 106 SER A CA 1
ATOM 829 C C . SER A 1 106 ? -11.001 -1.329 5.942 1.00 97.00 106 SER A C 1
ATOM 831 O O . SER A 1 106 ? -10.422 -0.492 5.255 1.00 97.00 106 SER A O 1
ATOM 833 N N . LEU A 1 107 ? -10.352 -2.341 6.526 1.00 95.88 107 LEU A N 1
ATOM 834 C CA . LEU A 1 107 ? -8.932 -2.623 6.313 1.00 95.88 107 LEU A CA 1
ATOM 835 C C . LEU A 1 107 ? -8.657 -3.136 4.899 1.00 95.88 107 LEU A C 1
ATOM 837 O O . LEU A 1 107 ? -7.672 -2.717 4.298 1.00 95.88 107 LEU A O 1
ATOM 841 N N . ALA A 1 108 ? -9.506 -4.022 4.371 1.00 93.94 108 ALA A N 1
ATOM 842 C CA . ALA A 1 108 ? -9.382 -4.510 3.001 1.00 93.94 108 ALA A CA 1
ATOM 843 C C . ALA A 1 108 ? -9.499 -3.353 2.000 1.00 93.94 108 ALA A C 1
ATOM 845 O O . ALA A 1 108 ? -8.603 -3.174 1.182 1.00 93.94 108 ALA A O 1
ATOM 846 N N . GLU A 1 109 ? -10.524 -2.509 2.153 1.00 94.88 109 GLU A N 1
ATOM 847 C CA . GLU A 1 109 ? -10.705 -1.304 1.339 1.00 94.88 109 GLU A CA 1
ATOM 848 C C . GLU A 1 109 ? -9.486 -0.372 1.462 1.00 94.88 109 GLU A C 1
ATOM 850 O O . GLU A 1 109 ? -8.918 0.054 0.465 1.00 94.88 109 GLU A O 1
ATOM 855 N N . ALA A 1 110 ? -9.006 -0.066 2.670 1.00 96.31 110 ALA A N 1
ATOM 856 C CA . ALA A 1 110 ? -7.842 0.811 2.835 1.00 96.31 110 ALA A CA 1
ATOM 857 C C . ALA A 1 110 ? -6.561 0.249 2.182 1.00 96.31 110 ALA A C 1
ATOM 859 O O . ALA A 1 110 ? -5.781 1.007 1.607 1.00 96.31 110 ALA A O 1
ATOM 860 N N . ARG A 1 111 ? -6.372 -1.076 2.198 1.00 95.25 111 ARG A N 1
ATOM 861 C CA . ARG A 1 111 ? -5.219 -1.747 1.577 1.00 95.25 111 ARG A CA 1
ATOM 862 C C . ARG A 1 111 ? -5.214 -1.708 0.052 1.00 95.25 111 ARG A C 1
ATOM 864 O O . ARG A 1 111 ? -4.135 -1.801 -0.521 1.00 95.25 111 ARG A O 1
ATOM 871 N N . GLU A 1 112 ? -6.357 -1.513 -0.603 1.00 93.75 112 GLU A N 1
ATOM 872 C CA . GLU A 1 112 ? -6.413 -1.320 -2.064 1.00 93.75 112 GLU A CA 1
ATOM 873 C C . GLU A 1 112 ? -5.601 -0.104 -2.532 1.00 93.75 112 GLU A C 1
ATOM 875 O O . GLU A 1 112 ? -5.190 -0.052 -3.686 1.00 93.75 112 GLU A O 1
ATOM 880 N N . LEU A 1 113 ? -5.358 0.868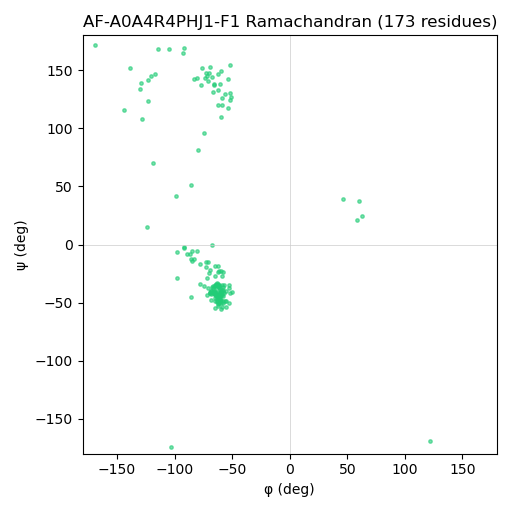 -1.645 1.00 94.12 113 LEU A N 1
ATOM 881 C CA . LEU A 1 113 ? -4.583 2.069 -1.961 1.00 94.12 113 LEU A CA 1
ATOM 882 C C . LEU A 1 113 ? -3.069 1.876 -1.801 1.00 94.12 113 LEU A C 1
ATOM 884 O O . LEU A 1 113 ? -2.310 2.728 -2.254 1.00 94.12 113 LEU A O 1
ATOM 888 N N . LEU A 1 114 ? -2.615 0.780 -1.176 1.00 92.06 114 LEU A N 1
ATOM 889 C CA . LEU A 1 114 ? -1.185 0.539 -0.956 1.00 92.06 114 LEU A CA 1
ATOM 890 C C . LEU A 1 114 ? -0.393 0.449 -2.269 1.00 92.06 114 LEU A C 1
ATOM 892 O O . LEU A 1 114 ? 0.601 1.162 -2.359 1.00 92.06 114 LEU A O 1
ATOM 896 N N . PRO A 1 115 ? -0.818 -0.320 -3.296 1.00 88.06 115 PRO A N 1
ATOM 897 C CA . PRO A 1 115 ? -0.085 -0.375 -4.561 1.00 88.06 115 PRO A CA 1
ATOM 898 C C . PRO A 1 115 ? 0.007 0.998 -5.234 1.00 88.06 115 PRO A C 1
ATOM 900 O O . PRO A 1 115 ? 1.074 1.397 -5.675 1.00 88.06 115 PRO A O 1
ATOM 903 N N . ILE A 1 116 ? -1.086 1.771 -5.216 1.00 89.81 116 ILE A N 1
ATOM 904 C CA . ILE A 1 116 ? -1.127 3.116 -5.810 1.00 89.81 116 ILE A CA 1
ATOM 905 C C . ILE A 1 116 ? -0.123 4.046 -5.113 1.00 89.81 116 ILE A C 1
ATOM 907 O O . ILE A 1 116 ? 0.616 4.765 -5.774 1.00 89.81 116 ILE A O 1
ATOM 911 N N . ALA A 1 117 ? -0.064 4.020 -3.779 1.00 90.69 117 ALA A N 1
ATOM 912 C CA . ALA A 1 117 ? 0.871 4.838 -3.007 1.00 90.69 117 ALA A CA 1
ATOM 913 C C . ALA A 1 117 ? 2.335 4.366 -3.125 1.00 90.69 117 ALA A C 1
ATOM 915 O O . ALA A 1 117 ? 3.266 5.162 -2.972 1.00 90.69 117 ALA A O 1
ATOM 916 N N . GLU A 1 118 ? 2.556 3.071 -3.352 1.00 88.69 118 GLU A N 1
ATOM 917 C CA . GLU A 1 118 ? 3.884 2.489 -3.572 1.00 88.69 118 GLU A CA 1
ATOM 918 C C . GLU A 1 118 ? 4.431 2.818 -4.967 1.00 88.69 118 GLU A C 1
ATOM 920 O O . GLU A 1 118 ? 5.622 3.106 -5.075 1.00 88.69 118 GLU A O 1
ATOM 925 N N . ASP A 1 119 ? 3.565 2.869 -5.982 1.00 84.69 119 ASP A N 1
ATOM 926 C CA . ASP A 1 119 ? 3.922 3.202 -7.368 1.00 84.69 119 ASP A CA 1
ATOM 927 C C . ASP A 1 119 ? 3.955 4.722 -7.644 1.00 84.69 119 ASP A C 1
ATOM 929 O O . ASP A 1 119 ? 4.480 5.162 -8.670 1.00 84.69 119 ASP A O 1
ATOM 933 N N . ALA A 1 120 ? 3.404 5.540 -6.739 1.00 86.50 120 ALA A N 1
ATOM 934 C CA . ALA A 1 120 ? 3.374 6.995 -6.868 1.00 86.50 120 ALA A CA 1
ATOM 935 C C . ALA A 1 120 ? 4.761 7.648 -6.733 1.00 86.50 120 ALA A C 1
ATOM 937 O O . ALA A 1 120 ? 5.645 7.166 -6.010 1.00 86.50 120 ALA A O 1
ATOM 938 N N . ALA A 1 121 ? 4.910 8.811 -7.374 1.00 85.94 121 ALA A N 1
ATOM 939 C CA . ALA A 1 121 ? 6.107 9.645 -7.311 1.00 85.94 121 ALA A CA 1
ATOM 940 C C . ALA A 1 121 ? 6.557 9.940 -5.869 1.00 85.94 121 ALA A C 1
ATOM 942 O O . ALA A 1 121 ? 5.772 9.941 -4.917 1.00 85.94 121 ALA A O 1
ATOM 943 N N . ASP A 1 122 ? 7.852 10.209 -5.687 1.00 87.19 122 ASP A N 1
ATOM 944 C CA . ASP A 1 122 ? 8.401 10.655 -4.400 1.00 87.19 122 ASP A CA 1
ATOM 945 C C . ASP A 1 122 ? 8.305 12.172 -4.200 1.00 87.19 122 ASP A C 1
ATOM 947 O O . ASP A 1 122 ? 9.273 12.864 -3.873 1.00 87.19 122 ASP A O 1
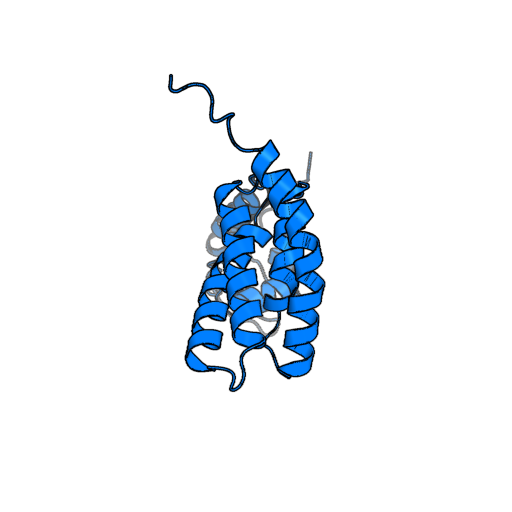ATOM 951 N N . ASP A 1 123 ? 7.096 12.685 -4.408 1.00 89.50 123 ASP A N 1
ATOM 952 C CA . ASP A 1 123 ? 6.705 14.058 -4.111 1.00 89.50 123 ASP A CA 1
ATOM 953 C C . ASP A 1 123 ? 6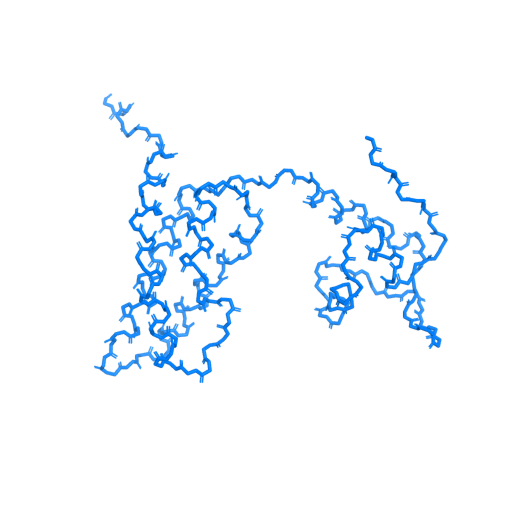.120 14.176 -2.680 1.00 89.50 123 ASP A C 1
ATOM 955 O O . ASP A 1 123 ? 5.916 13.163 -1.996 1.00 89.50 123 ASP A O 1
ATOM 959 N N . PRO A 1 124 ? 5.907 15.402 -2.157 1.00 93.56 124 PRO A N 1
ATOM 960 C CA . PRO A 1 124 ? 5.369 15.593 -0.810 1.00 93.56 124 PRO A CA 1
ATOM 961 C C . PRO A 1 124 ? 4.026 14.889 -0.564 1.00 93.56 124 PRO A C 1
ATOM 963 O O . PRO A 1 124 ? 3.845 14.293 0.499 1.00 93.56 124 PRO A O 1
ATOM 966 N N . LEU A 1 125 ? 3.108 14.904 -1.537 1.00 92.69 125 LEU A 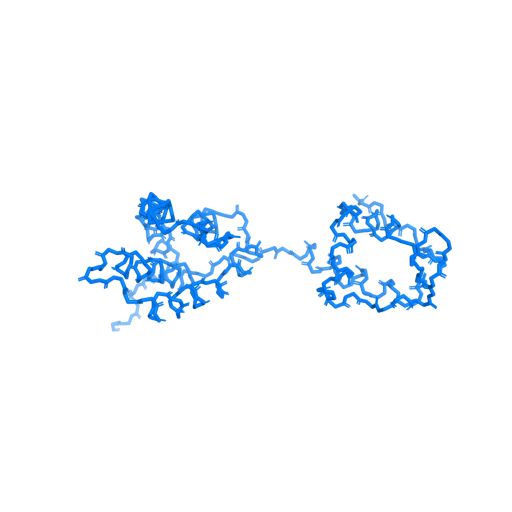N 1
ATOM 967 C CA . LEU A 1 125 ? 1.773 14.321 -1.391 1.00 92.69 125 LEU A CA 1
ATOM 968 C C . LEU A 1 125 ? 1.831 12.786 -1.370 1.00 92.69 125 LEU A C 1
ATOM 970 O O . LEU A 1 125 ? 1.229 12.147 -0.506 1.00 92.69 125 LEU A O 1
ATOM 974 N N . GLY A 1 126 ? 2.619 12.183 -2.261 1.00 92.56 126 GLY A N 1
ATOM 975 C CA . GLY A 1 126 ? 2.891 10.749 -2.290 1.00 92.56 126 GLY A CA 1
ATOM 976 C C . GLY A 1 126 ? 3.538 10.257 -0.993 1.00 92.56 126 GLY A C 1
ATOM 977 O O . GLY A 1 126 ? 3.155 9.205 -0.473 1.00 92.56 126 GLY A O 1
ATOM 978 N N . ARG A 1 127 ? 4.463 11.033 -0.407 1.00 94.25 127 ARG A N 1
ATOM 979 C CA . ARG A 1 127 ? 5.024 10.734 0.923 1.00 94.25 127 ARG A CA 1
ATOM 980 C C . ARG A 1 127 ? 3.972 10.782 2.026 1.00 94.25 127 ARG A C 1
ATOM 982 O O . ARG A 1 127 ? 3.860 9.802 2.760 1.00 94.25 127 ARG A O 1
ATOM 989 N N . ALA A 1 128 ? 3.166 11.841 2.092 1.00 94.75 128 ALA A N 1
ATOM 990 C CA . ALA A 1 128 ? 2.115 11.974 3.102 1.00 94.75 128 ALA A CA 1
ATOM 991 C C . ALA A 1 128 ? 1.113 10.805 3.048 1.00 94.75 128 ALA A C 1
ATOM 993 O O . ALA A 1 128 ? 0.740 10.235 4.074 1.00 94.75 128 ALA A O 1
ATOM 994 N N . VAL A 1 129 ? 0.731 10.364 1.844 1.00 95.81 129 VAL A N 1
ATOM 995 C CA . VAL A 1 129 ? -0.145 9.194 1.667 1.00 95.81 129 VAL A CA 1
ATOM 996 C C . VAL A 1 129 ? 0.531 7.903 2.143 1.00 95.81 129 VAL A C 1
ATOM 998 O O . VAL A 1 129 ? -0.102 7.086 2.818 1.00 95.81 129 VAL A O 1
ATOM 1001 N N . ARG A 1 130 ? 1.820 7.706 1.836 1.00 95.44 130 ARG A N 1
ATOM 1002 C CA . ARG A 1 130 ? 2.587 6.533 2.293 1.00 95.44 130 ARG A CA 1
ATOM 1003 C C . ARG A 1 130 ? 2.742 6.475 3.813 1.00 95.44 130 ARG A C 1
ATOM 1005 O O . ARG A 1 130 ? 2.724 5.365 4.351 1.00 95.44 130 ARG A O 1
ATOM 1012 N N . GLU A 1 131 ? 2.903 7.619 4.473 1.00 95.38 131 GLU A N 1
ATOM 1013 C CA . GLU A 1 131 ? 2.963 7.743 5.937 1.00 95.38 131 GLU A CA 1
ATOM 1014 C C . GLU A 1 131 ? 1.621 7.346 6.559 1.00 95.38 131 GLU A C 1
ATOM 1016 O O . GLU A 1 131 ? 1.549 6.375 7.313 1.00 95.38 131 GLU A O 1
ATOM 1021 N N . VAL A 1 132 ? 0.531 7.976 6.114 1.00 96.69 132 VAL A N 1
ATOM 1022 C CA . VAL A 1 132 ? -0.831 7.707 6.604 1.00 96.69 132 VAL A CA 1
ATOM 1023 C C . VAL A 1 132 ? -1.239 6.236 6.427 1.00 96.69 132 VAL A C 1
ATOM 1025 O O . VAL A 1 132 ? -1.859 5.648 7.315 1.00 96.69 132 VAL A O 1
ATOM 1028 N N . LEU A 1 133 ? -0.868 5.593 5.313 1.00 96.75 133 LEU A N 1
ATOM 1029 C CA . LEU A 1 133 ? -1.168 4.176 5.054 1.00 96.75 133 LEU A CA 1
ATOM 1030 C C . LEU A 1 133 ? -0.153 3.196 5.670 1.00 96.75 133 LEU A C 1
ATOM 1032 O O . LEU A 1 133 ? -0.368 1.978 5.624 1.00 96.75 133 LEU A O 1
ATOM 1036 N N . SER A 1 134 ? 0.940 3.682 6.265 1.00 95.44 134 SER A N 1
ATOM 1037 C CA . SER A 1 134 ? 2.034 2.850 6.779 1.00 95.44 134 SER A CA 1
ATOM 1038 C C . SER A 1 134 ? 1.608 1.727 7.745 1.00 95.44 134 SER A C 1
ATOM 1040 O O . SER A 1 134 ? 2.173 0.628 7.637 1.00 95.44 134 SER A O 1
ATOM 1042 N N . PRO A 1 135 ? 0.578 1.874 8.615 1.00 95.31 135 PRO A N 1
ATOM 1043 C CA . PRO A 1 135 ? 0.167 0.805 9.524 1.00 95.31 135 PRO A CA 1
ATOM 1044 C C . PRO A 1 135 ? -0.370 -0.425 8.789 1.00 95.31 135 PRO A C 1
ATOM 1046 O O . PRO A 1 135 ? -0.280 -1.540 9.309 1.00 95.31 135 PRO A O 1
ATOM 1049 N N . LEU A 1 136 ? -0.920 -0.236 7.585 1.00 94.31 136 LEU A N 1
ATOM 1050 C CA . LEU A 1 136 ? -1.619 -1.269 6.821 1.00 94.31 136 LEU A CA 1
ATOM 1051 C C . LEU A 1 136 ? -0.684 -2.256 6.120 1.00 94.31 136 LEU A C 1
ATOM 1053 O O . LEU A 1 136 ? -1.136 -3.342 5.749 1.00 94.31 136 LEU A O 1
ATOM 1057 N N . ARG A 1 137 ? 0.604 -1.908 5.974 1.00 89.56 137 ARG A N 1
ATOM 1058 C CA . ARG A 1 137 ? 1.639 -2.735 5.320 1.00 89.56 137 ARG A CA 1
ATOM 1059 C C . ARG A 1 137 ? 1.891 -4.063 6.033 1.00 89.56 137 ARG A C 1
ATOM 1061 O O . ARG A 1 137 ? 2.469 -4.985 5.465 1.00 89.56 137 ARG A O 1
ATOM 1068 N N . THR A 1 138 ? 1.481 -4.158 7.295 1.00 84.31 138 THR A N 1
ATOM 1069 C CA . THR A 1 138 ? 1.628 -5.359 8.117 1.00 84.31 138 THR A CA 1
ATOM 1070 C C . THR A 1 138 ? 0.276 -5.822 8.636 1.00 84.31 138 THR A C 1
ATOM 1072 O O . THR A 1 138 ? -0.559 -5.004 9.021 1.00 84.31 138 THR A O 1
ATOM 1075 N N . GLU A 1 139 ? 0.065 -7.136 8.688 1.00 79.50 139 GLU A N 1
ATOM 1076 C CA . GLU A 1 139 ? -1.127 -7.694 9.324 1.00 79.50 139 GLU A CA 1
ATOM 1077 C C . GLU A 1 139 ? -1.131 -7.412 10.838 1.00 79.50 139 GLU A C 1
ATOM 1079 O O . GLU A 1 139 ? -0.089 -7.540 11.497 1.00 79.50 139 GLU A O 1
ATOM 1084 N N . PRO A 1 140 ? -2.281 -7.029 11.423 1.00 80.94 140 PRO A N 1
ATOM 1085 C CA . PRO A 1 140 ? -2.368 -6.730 12.841 1.00 80.94 140 PRO A CA 1
ATOM 1086 C C . PRO A 1 140 ? -2.328 -8.024 13.662 1.00 80.94 140 PRO A C 1
ATOM 1088 O O . PRO A 1 140 ? -3.347 -8.656 13.911 1.00 80.94 140 PRO A O 1
ATOM 1091 N N . SER A 1 141 ? -1.144 -8.400 14.148 1.00 80.31 141 SER A N 1
ATOM 1092 C CA . SER A 1 141 ? -0.989 -9.516 15.095 1.00 80.31 141 SER A CA 1
ATOM 1093 C C . SER A 1 141 ? -1.482 -9.185 16.511 1.00 80.31 141 SER A C 1
ATOM 1095 O O . SER A 1 141 ? -1.756 -10.080 17.304 1.00 80.31 141 SER A O 1
ATOM 1097 N N . ASN A 1 142 ? -1.600 -7.894 16.843 1.00 91.19 142 ASN A N 1
ATOM 1098 C CA . ASN A 1 142 ? -2.105 -7.397 18.121 1.00 91.19 142 ASN A CA 1
ATOM 1099 C C . ASN A 1 142 ? -2.913 -6.107 17.896 1.00 91.19 142 ASN A C 1
ATOM 1101 O O . ASN A 1 142 ? -2.349 -5.084 17.494 1.00 91.19 142 ASN A O 1
ATOM 1105 N N . LEU A 1 143 ? -4.217 -6.143 18.196 1.00 90.44 143 LEU A N 1
ATOM 1106 C CA . LEU A 1 143 ? -5.137 -5.026 17.947 1.00 90.44 143 LEU A CA 1
ATOM 1107 C C . LEU A 1 143 ? -4.820 -3.769 18.768 1.00 90.44 143 LEU A C 1
ATOM 1109 O O . LEU A 1 143 ? -4.968 -2.670 18.248 1.00 90.44 143 LEU A O 1
ATOM 1113 N N . GLN A 1 144 ? -4.332 -3.886 20.006 1.00 90.88 144 GLN A N 1
ATOM 1114 C CA . GLN A 1 144 ? -3.956 -2.712 20.810 1.00 90.88 144 GLN A CA 1
ATOM 1115 C C . GLN A 1 144 ? -2.717 -2.013 20.245 1.00 90.88 144 GLN A C 1
ATOM 1117 O O . GLN A 1 144 ? -2.640 -0.784 20.193 1.00 90.88 144 GLN A O 1
ATOM 1122 N N . ARG A 1 145 ? -1.718 -2.791 19.811 1.00 92.69 145 ARG A N 1
ATOM 1123 C CA . ARG A 1 145 ? -0.533 -2.243 19.140 1.00 92.69 145 ARG A CA 1
ATOM 1124 C C . ARG A 1 145 ? -0.913 -1.617 17.803 1.00 92.69 145 ARG A C 1
ATOM 1126 O O . ARG A 1 145 ? -0.427 -0.535 17.496 1.00 92.69 145 ARG A O 1
ATOM 1133 N N . PHE A 1 146 ? -1.779 -2.279 17.042 1.00 94.88 146 PHE A N 1
ATOM 1134 C CA . PHE A 1 146 ? -2.273 -1.768 15.770 1.00 94.88 146 PHE A CA 1
ATOM 1135 C C . PHE A 1 146 ? -3.068 -0.469 15.944 1.00 94.88 146 PHE A C 1
ATOM 1137 O O . PHE A 1 146 ? -2.765 0.505 15.267 1.00 94.88 146 PHE A O 1
ATOM 1144 N N . ARG A 1 147 ? -3.979 -0.405 16.926 1.00 95.00 147 ARG A N 1
ATOM 1145 C CA . ARG A 1 147 ? -4.714 0.813 17.304 1.00 95.00 147 ARG A CA 1
ATOM 1146 C C . ARG A 1 147 ? -3.770 1.981 17.574 1.00 95.00 147 ARG A C 1
ATOM 1148 O O . ARG A 1 147 ? -3.949 3.038 16.988 1.00 95.00 147 ARG A O 1
ATOM 1155 N N . ARG A 1 148 ? -2.739 1.787 18.405 1.00 94.75 148 ARG A N 1
ATOM 1156 C CA . ARG A 1 148 ? -1.752 2.845 18.691 1.00 94.75 148 ARG A CA 1
ATOM 1157 C C . ARG A 1 148 ? -1.016 3.322 17.442 1.00 94.75 148 ARG A C 1
ATOM 1159 O O . ARG A 1 148 ? -0.833 4.520 17.297 1.00 94.75 148 ARG A O 1
ATOM 1166 N N . LYS A 1 149 ? -0.622 2.404 16.553 1.00 95.12 149 LYS A N 1
ATOM 1167 C CA . LYS A 1 149 ? 0.017 2.767 15.281 1.00 95.12 149 LYS A CA 1
ATOM 1168 C C . LYS A 1 149 ? -0.919 3.589 14.403 1.00 95.12 149 LYS A C 1
ATOM 1170 O O . LYS A 1 149 ? -0.538 4.663 13.984 1.00 95.12 149 LYS A O 1
ATOM 1175 N N . VAL A 1 150 ? -2.146 3.112 14.178 1.00 95.31 150 VAL A N 1
ATOM 1176 C CA . VAL A 1 150 ? -3.134 3.834 13.364 1.00 95.31 150 VAL A CA 1
ATOM 1177 C C . VAL A 1 150 ? -3.352 5.243 13.901 1.00 95.31 150 VAL A C 1
ATOM 1179 O O . VAL A 1 150 ? -3.270 6.182 13.126 1.00 95.31 150 VAL A O 1
ATOM 1182 N N . LEU A 1 151 ? -3.570 5.394 15.211 1.00 94.75 151 LEU A N 1
ATOM 1183 C CA . LEU A 1 151 ? -3.789 6.705 15.829 1.00 94.75 151 LEU A CA 1
ATOM 1184 C C . LEU A 1 151 ? -2.564 7.624 15.744 1.00 94.75 151 LEU A C 1
ATOM 1186 O O . LEU A 1 151 ? -2.746 8.824 15.581 1.00 94.75 151 LEU A O 1
ATOM 1190 N N . ALA A 1 152 ? -1.347 7.080 15.844 1.00 94.75 152 ALA A N 1
ATOM 1191 C CA . ALA A 1 152 ? -0.126 7.862 15.679 1.00 94.75 152 ALA A CA 1
ATOM 1192 C C . ALA A 1 152 ? -0.019 8.427 14.259 1.00 94.75 152 ALA A C 1
ATOM 1194 O O . ALA A 1 152 ? 0.240 9.609 14.105 1.00 94.75 152 ALA A O 1
ATOM 1195 N N . GLU A 1 153 ? -0.309 7.625 13.232 1.00 93.75 153 GLU A N 1
ATOM 1196 C CA . GLU A 1 153 ? -0.192 8.087 11.844 1.00 93.75 153 GLU A CA 1
ATOM 1197 C C . GLU A 1 153 ? -1.295 9.080 11.433 1.00 93.75 153 GLU A C 1
ATOM 1199 O O . GLU A 1 153 ? -1.161 9.775 10.428 1.00 93.75 153 GLU A O 1
ATOM 1204 N N . LEU A 1 154 ? -2.385 9.202 12.208 1.00 91.94 154 LEU A N 1
ATOM 1205 C CA . LEU A 1 154 ? -3.414 10.215 11.942 1.00 91.94 154 LEU A CA 1
ATOM 1206 C C . LEU A 1 154 ? -2.893 11.647 12.100 1.00 91.94 154 LEU A C 1
ATOM 1208 O O . LEU A 1 154 ? -3.516 12.557 11.560 1.00 91.94 154 LEU A O 1
ATOM 1212 N N . THR A 1 155 ? -1.772 11.871 12.794 1.00 92.31 155 THR A N 1
ATOM 1213 C CA . THR A 1 155 ? -1.164 13.210 12.882 1.00 92.31 155 THR A CA 1
ATOM 1214 C C . THR A 1 155 ? -0.720 13.732 11.519 1.00 92.31 155 THR A C 1
ATOM 1216 O O . THR A 1 155 ? -0.669 14.938 11.321 1.00 92.31 155 THR A O 1
ATOM 1219 N N . HIS A 1 156 ? -0.461 12.840 10.560 1.00 92.50 156 HIS A N 1
ATOM 1220 C CA . HIS A 1 156 ? -0.092 13.199 9.190 1.00 92.50 156 HIS A CA 1
ATOM 1221 C C . HIS A 1 156 ? -1.302 13.571 8.314 1.00 92.50 156 HIS A C 1
ATOM 1223 O O . HIS A 1 156 ? -1.125 13.990 7.171 1.00 92.50 156 HIS A O 1
ATOM 1229 N N . LEU A 1 157 ? -2.540 13.436 8.818 1.00 92.94 157 LEU A N 1
ATOM 1230 C CA . LEU A 1 157 ? -3.737 13.781 8.045 1.00 92.94 157 LEU A CA 1
ATOM 1231 C C . LEU A 1 157 ? -3.850 15.272 7.745 1.00 92.94 157 LEU A C 1
ATOM 1233 O O . LEU A 1 157 ? -4.329 15.610 6.670 1.00 92.94 157 LEU A O 1
ATOM 1237 N N . GLU A 1 158 ? -3.436 16.140 8.668 1.00 92.69 158 GLU A N 1
ATOM 1238 C CA . GLU A 1 158 ? -3.462 17.593 8.461 1.00 92.69 158 GLU A CA 1
ATOM 1239 C C . GLU A 1 158 ? -2.606 17.965 7.247 1.00 92.69 158 GLU A C 1
ATOM 1241 O O . GLU A 1 158 ? -3.131 18.459 6.252 1.00 92.69 158 GLU A O 1
ATOM 1246 N N . THR A 1 159 ? -1.333 17.562 7.258 1.00 92.88 159 THR A N 1
ATOM 1247 C CA . THR A 1 159 ? -0.404 17.764 6.139 1.00 92.88 159 THR A CA 1
ATOM 1248 C C . THR A 1 159 ? -0.912 17.148 4.836 1.00 92.88 159 THR A C 1
ATOM 1250 O O . THR A 1 159 ? -0.804 17.758 3.777 1.00 92.88 159 THR A O 1
ATOM 1253 N N . LEU A 1 160 ? -1.492 15.943 4.885 1.00 94.31 160 LEU A N 1
ATOM 1254 C CA . LEU A 1 160 ? -2.066 15.310 3.697 1.00 94.31 160 LEU A CA 1
ATOM 1255 C C . LEU A 1 160 ? -3.197 16.154 3.095 1.00 94.31 160 LEU A C 1
ATOM 1257 O O . LEU A 1 160 ? -3.285 16.275 1.873 1.00 94.31 160 LEU A O 1
ATOM 1261 N N . VAL A 1 161 ? -4.083 16.692 3.937 1.00 93.00 161 VAL A N 1
ATOM 1262 C CA . VAL A 1 161 ? -5.235 17.486 3.495 1.00 93.00 161 VAL A CA 1
ATOM 1263 C C . VAL A 1 161 ? -4.782 18.827 2.930 1.00 93.00 161 VAL A C 1
ATOM 1265 O O . VAL A 1 161 ? -5.298 19.226 1.889 1.00 93.00 161 VAL A O 1
ATOM 1268 N N . GLU A 1 162 ? -3.803 19.480 3.556 1.00 93.00 162 GLU A N 1
ATOM 1269 C CA . GLU A 1 162 ? -3.205 20.725 3.056 1.00 93.00 162 GLU A CA 1
ATOM 1270 C C . GLU A 1 162 ? -2.594 20.528 1.664 1.00 93.00 162 GLU A C 1
ATOM 1272 O O . GLU A 1 162 ? -2.997 21.194 0.712 1.00 93.00 162 GLU A O 1
ATOM 1277 N N . LEU A 1 163 ? -1.717 19.531 1.507 1.00 92.25 163 LEU A N 1
ATOM 1278 C CA . LEU A 1 163 ? -1.068 19.232 0.226 1.00 92.25 163 LEU A CA 1
ATOM 1279 C C . LEU A 1 163 ? -2.074 18.842 -0.869 1.00 92.25 163 LEU A C 1
ATOM 1281 O O . LEU A 1 163 ? -1.890 19.173 -2.043 1.00 92.25 163 LEU A O 1
ATOM 1285 N N . ALA A 1 164 ? -3.144 18.128 -0.504 1.00 91.25 164 ALA A N 1
ATOM 1286 C CA . ALA A 1 164 ? -4.207 17.791 -1.443 1.00 91.25 164 ALA A CA 1
ATOM 1287 C C . ALA A 1 164 ? -5.007 19.035 -1.861 1.00 91.25 164 ALA A C 1
ATOM 1289 O O . ALA A 1 164 ? -5.340 19.167 -3.036 1.00 91.25 164 ALA A O 1
ATOM 1290 N N . ALA A 1 165 ? -5.296 19.949 -0.931 1.00 87.31 165 ALA A N 1
ATOM 1291 C CA . ALA A 1 165 ? -6.023 21.184 -1.211 1.00 87.31 165 ALA A CA 1
ATOM 1292 C C . ALA A 1 165 ? -5.233 22.128 -2.129 1.00 87.31 165 ALA A C 1
ATOM 1294 O O . ALA A 1 165 ? -5.805 22.656 -3.076 1.00 87.31 165 ALA A O 1
ATOM 1295 N N . GLU A 1 166 ? -3.923 22.268 -1.910 1.00 85.56 166 GLU A N 1
ATOM 1296 C CA . GLU A 1 166 ? -3.019 23.049 -2.773 1.00 85.56 166 GLU A CA 1
ATOM 1297 C C . GLU A 1 166 ? -2.951 22.521 -4.215 1.00 85.56 166 GLU A C 1
ATOM 1299 O O . GLU A 1 166 ? -2.597 23.248 -5.141 1.00 85.56 166 GLU A O 1
ATOM 1304 N N . SER A 1 167 ? -3.291 21.246 -4.405 1.00 74.81 167 SER A N 1
ATOM 1305 C CA . SER A 1 167 ? -3.224 20.550 -5.690 1.00 74.81 167 SER A CA 1
ATOM 1306 C C . SER A 1 167 ? -4.574 20.480 -6.419 1.00 74.81 167 SER A C 1
ATOM 1308 O O . SER A 1 167 ? -4.629 20.005 -7.556 1.00 74.81 167 SER A O 1
ATOM 1310 N N . LEU A 1 168 ? -5.670 20.914 -5.785 1.00 68.88 168 LEU A N 1
ATOM 1311 C CA . LEU A 1 168 ? -6.986 21.003 -6.418 1.00 68.88 168 LEU A CA 1
ATOM 1312 C C . LEU A 1 168 ? -7.097 22.315 -7.214 1.00 68.88 168 LEU A C 1
ATOM 1314 O O . LEU A 1 168 ? -6.612 23.349 -6.757 1.00 68.88 168 LEU A O 1
ATOM 1318 N N . PRO A 1 169 ? -7.752 22.317 -8.390 1.00 57.56 169 PRO A N 1
ATOM 1319 C CA . PRO A 1 169 ? -8.053 23.565 -9.083 1.00 57.56 169 PRO A CA 1
ATOM 1320 C C . PRO A 1 169 ? -8.938 24.454 -8.198 1.00 57.56 169 PRO A C 1
ATOM 1322 O O . PRO A 1 169 ? -9.869 23.954 -7.561 1.00 57.56 169 PRO A O 1
ATOM 1325 N N . GLU A 1 170 ? -8.656 25.763 -8.164 1.00 57.25 170 GLU A N 1
ATOM 1326 C CA . GLU A 1 170 ? -9.487 26.739 -7.450 1.00 57.25 170 GLU A CA 1
ATOM 1327 C C . GLU A 1 170 ? -10.949 26.574 -7.884 1.00 57.25 170 GLU A C 1
ATOM 1329 O O . GLU A 1 170 ? -11.278 26.620 -9.071 1.00 57.25 170 GLU A O 1
ATOM 1334 N N . ALA A 1 171 ? -11.840 26.363 -6.917 1.00 54.94 171 ALA A N 1
ATOM 1335 C CA . ALA A 1 171 ? -13.258 26.114 -7.165 1.00 54.94 171 ALA A CA 1
ATOM 1336 C C . ALA A 1 171 ? -14.016 27.333 -7.752 1.00 54.94 171 ALA A C 1
ATOM 1338 O O . ALA A 1 171 ? -15.202 27.223 -8.057 1.00 54.94 171 ALA A O 1
ATOM 1339 N N . ASP A 1 172 ? -13.341 28.467 -7.972 1.00 48.47 172 ASP A N 1
ATOM 1340 C CA . ASP A 1 172 ? -13.928 29.773 -8.301 1.00 48.47 172 ASP A CA 1
ATOM 1341 C C . ASP A 1 172 ? -13.908 30.126 -9.803 1.00 48.47 172 ASP A C 1
ATOM 1343 O O . ASP A 1 172 ? -13.647 31.259 -10.198 1.00 48.47 172 ASP A O 1
ATOM 1347 N N . SER A 1 173 ? -14.216 29.177 -10.692 1.00 48.88 173 SER A N 1
ATOM 1348 C CA . SER A 1 173 ? -14.456 29.489 -12.122 1.00 48.88 173 SER A CA 1
ATOM 1349 C C . SER A 1 173 ? -15.814 29.032 -12.661 1.00 48.88 173 SER A C 1
ATOM 1351 O O . SER A 1 173 ? -16.027 29.031 -13.871 1.00 48.88 173 SER A O 1
ATOM 1353 N N . ALA A 1 174 ? -16.759 28.685 -11.786 1.00 44.72 174 ALA A N 1
ATOM 1354 C CA . ALA A 1 174 ? -18.148 28.419 -12.162 1.00 44.72 174 ALA A CA 1
ATOM 1355 C C . ALA A 1 174 ? -19.093 29.408 -11.460 1.00 44.72 174 ALA A C 1
ATOM 1357 O O . ALA A 1 174 ? -19.828 29.041 -10.543 1.00 44.72 174 ALA A O 1
ATOM 1358 N N . GLY A 1 175 ? -19.021 30.671 -11.887 1.00 40.31 175 GLY A N 1
ATOM 1359 C CA . GLY A 1 175 ? -20.024 31.710 -11.636 1.00 40.31 175 GLY A CA 1
ATOM 1360 C C . GLY A 1 175 ? -20.763 32.056 -12.918 1.00 40.31 175 GLY A C 1
ATOM 1361 O O . GLY A 1 175 ? -20.089 32.106 -13.972 1.00 40.31 175 GLY A O 1
#

Solvent-accessible surface area (backbone atoms only — not comparable to full-atom values): 10152 Å² total; per-residue (Å²): 133,81,79,77,66,80,87,47,77,61,36,40,56,60,52,51,12,63,66,66,74,49,57,46,70,56,50,51,49,31,59,76,66,60,40,95,75,59,75,81,61,76,42,77,51,102,91,43,54,31,30,43,27,88,70,46,47,65,54,51,53,49,56,45,51,62,68,71,40,80,50,50,74,59,53,41,67,57,44,53,48,52,48,54,36,49,52,52,42,48,54,42,65,70,39,88,77,60,54,59,71,60,41,56,51,40,48,54,61,45,49,69,49,48,64,59,41,69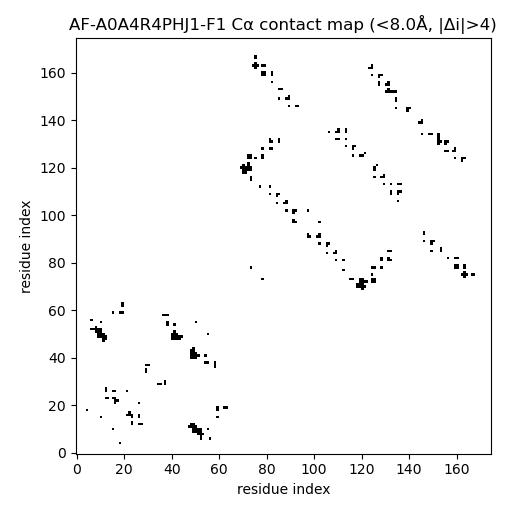,56,24,20,97,46,76,59,22,46,34,44,41,52,50,49,48,61,68,81,50,83,74,89,45,65,70,63,42,45,53,46,47,60,58,34,52,69,44,44,60,61,38,51,52,51,27,54,75,66,47,78,78,84,86,78,83,128

Sequence (175 aa):
MGARAERKAFYGIAEIADALGLNRQLVTAWRRRRSHGIPEPDGELSSGPIWRGTTIEPWIDVVRSQRDSPAQPISPEVALQAGRRMLRVAALLLEEPIRLKLLSQSLAEARELLPIAEDAADDPLGRAVREVLSPLRTEPSNLQRFRRKVLAELTHLETLVELAAESLPEADSAG

Organism: NCBI:txid1266829

pLDDT: mean 88.1, std 12.36, range [34.41, 98.19]

Secondary structure (DSSP, 8-state):
----PPP-SEE-HHHHHHHHT--HHHHHHHHHHT-TTPPPPSEEETTEEEEEHHHHHHHHHHHHHHHHSPPPPPPHHHHHHHHHHHHHHHHHHH-SS--HHHHHHHHHHHHTTHHHHHHS-SSHHHHHHHHHTGGGGS--S-HHHHHHHHHHHGGGHHHHHHHHHHTSPPSTT--